Protein AF-A0A098BYP7-F1 (afdb_monomer_lite)

Organism: NCBI:txid1562970

pLDDT: mean 84.36, std 14.42, range [38.62, 94.69]

Secondary structure (DSSP, 8-state):
--------HHHHHHHHHHHHTT--HHHHHHHHT--HHHHHHHHHHHHHHHHTT-

Radius of gyration: 11.53 Å; chains: 1; bounding box: 30×24×28 Å

Foldseek 3Di:
DDPPPPCDPVNLVVLLVCVVVVNDLVVSCVVNVHDSVSNVVSNVVVVVVVVVVD

Sequence (54 aa):
MEKKKNVTSKIKVEIVLSLLRGEDIELISRKYGVTLSDINHWRDQFIESSIEGF

Structure (mmCIF, N/CA/C/O backbone):
data_AF-A0A098BYP7-F1
#
_entry.id   AF-A0A098BYP7-F1
#
loop_
_atom_site.group_PDB
_atom_site.id
_atom_site.type_symbol
_atom_site.label_atom_id
_atom_site.label_alt_id
_atom_site.label_comp_id
_atom_site.label_asym_id
_atom_site.label_entity_id
_atom_site.label_seq_id
_atom_site.pdbx_PDB_ins_code
_atom_site.Cartn_x
_atom_site.Cartn_y
_atom_site.Cartn_z
_atom_site.occupancy
_atom_site.B_iso_or_equiv
_atom_site.auth_seq_id
_atom_site.auth_comp_id
_atom_site.auth_asym_id
_atom_site.auth_atom_id
_atom_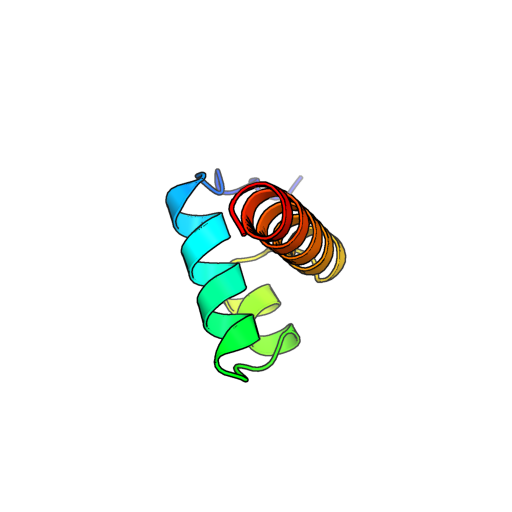site.pdbx_PDB_model_num
ATOM 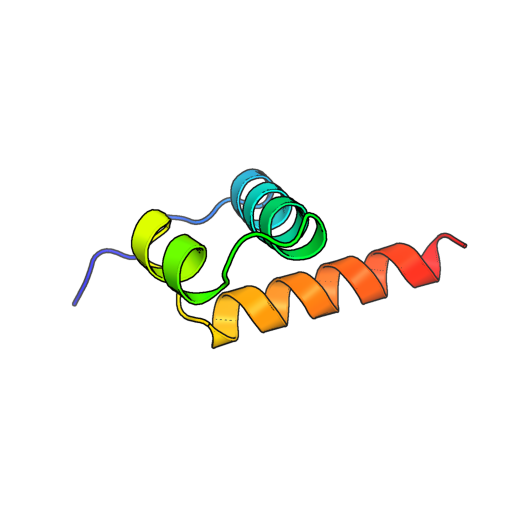1 N N . MET A 1 1 ? -17.707 -0.294 13.668 1.00 38.62 1 MET A N 1
ATOM 2 C CA . MET A 1 1 ? -16.904 0.808 13.096 1.00 38.62 1 MET A CA 1
ATOM 3 C C . MET A 1 1 ? -15.470 0.613 13.545 1.00 38.62 1 MET A C 1
ATOM 5 O O . MET A 1 1 ? -15.119 0.958 14.668 1.00 38.62 1 MET A O 1
ATOM 9 N N . GLU A 1 2 ? -14.691 -0.083 12.726 1.00 46.41 2 GLU A N 1
ATOM 10 C CA . GLU A 1 2 ? -13.315 -0.457 13.044 1.00 46.41 2 GLU A CA 1
ATOM 11 C C . GLU A 1 2 ? -12.432 0.790 13.132 1.00 46.41 2 GLU A C 1
ATOM 13 O O . GLU A 1 2 ? -12.536 1.716 12.325 1.00 46.41 2 GLU A O 1
ATOM 18 N N . LYS A 1 3 ? -11.601 0.837 14.177 1.00 49.12 3 LYS A N 1
ATOM 19 C CA . LYS A 1 3 ? -10.683 1.940 14.452 1.00 49.12 3 LYS A CA 1
ATOM 20 C C . LYS A 1 3 ? -9.723 2.068 13.269 1.00 49.12 3 LYS A C 1
ATOM 22 O O . LYS A 1 3 ? -8.805 1.260 13.154 1.00 49.12 3 LYS A O 1
ATOM 27 N N . LYS A 1 4 ? -9.904 3.084 12.419 1.00 54.81 4 LYS A N 1
ATOM 28 C CA . LYS A 1 4 ? -8.884 3.500 11.447 1.00 54.81 4 LYS A CA 1
ATOM 29 C C . LYS A 1 4 ? -7.619 3.837 12.238 1.00 54.81 4 LYS A C 1
ATOM 31 O O . LYS A 1 4 ? -7.521 4.908 12.831 1.00 54.81 4 LYS A O 1
ATOM 36 N N . LYS A 1 5 ? -6.674 2.895 12.319 1.00 59.84 5 LYS A N 1
ATOM 37 C CA . LYS A 1 5 ? -5.315 3.193 12.772 1.00 59.84 5 LYS A CA 1
ATOM 38 C C . LYS A 1 5 ? -4.799 4.282 11.835 1.00 59.84 5 LYS A C 1
ATOM 40 O O . LYS A 1 5 ? -4.863 4.120 10.621 1.00 59.84 5 LYS A O 1
ATOM 45 N N . ASN A 1 6 ? -4.367 5.410 12.387 1.00 68.62 6 ASN A N 1
ATOM 46 C CA . ASN A 1 6 ? -3.891 6.531 11.584 1.00 68.62 6 ASN A CA 1
ATOM 47 C C . ASN A 1 6 ? -2.633 6.101 10.818 1.00 68.62 6 ASN A C 1
ATOM 49 O O . ASN A 1 6 ? -1.547 6.027 11.393 1.00 68.62 6 ASN A O 1
ATOM 53 N N . VAL A 1 7 ? -2.783 5.789 9.530 1.00 78.00 7 VAL A N 1
ATOM 54 C CA . VAL A 1 7 ? -1.656 5.482 8.646 1.00 78.00 7 VAL A CA 1
ATOM 55 C C . VAL A 1 7 ? -0.969 6.801 8.309 1.00 78.00 7 VAL A C 1
ATOM 57 O O . VAL A 1 7 ? -1.468 7.598 7.513 1.00 78.00 7 VAL A O 1
ATOM 60 N N . THR A 1 8 ? 0.160 7.058 8.964 1.00 85.19 8 THR A N 1
ATOM 61 C CA . THR A 1 8 ? 0.965 8.261 8.727 1.00 85.19 8 THR A CA 1
ATOM 62 C C . THR A 1 8 ? 1.697 8.171 7.389 1.00 85.19 8 THR A C 1
ATOM 64 O O . THR A 1 8 ? 1.900 7.080 6.857 1.00 85.19 8 THR A O 1
ATOM 67 N N . SER A 1 9 ? 2.153 9.308 6.855 1.00 85.06 9 SER A N 1
ATOM 68 C CA . SER A 1 9 ? 2.907 9.347 5.592 1.00 85.06 9 SER A CA 1
ATOM 69 C C . SER A 1 9 ? 4.144 8.442 5.608 1.00 85.06 9 SER A C 1
ATOM 71 O O . SER A 1 9 ? 4.449 7.824 4.596 1.00 85.06 9 SER A O 1
ATOM 73 N N . LYS A 1 10 ? 4.807 8.279 6.766 1.00 87.69 10 LYS A N 1
ATOM 74 C CA . LYS A 1 10 ? 5.929 7.336 6.924 1.00 87.69 10 LYS A CA 1
ATOM 75 C C . LYS A 1 10 ? 5.499 5.882 6.708 1.00 87.69 10 LYS A C 1
ATOM 77 O O . LYS A 1 10 ? 6.144 5.172 5.949 1.00 87.69 10 LYS A O 1
ATOM 82 N N . ILE A 1 11 ? 4.380 5.470 7.310 1.00 89.94 11 ILE A N 1
ATOM 83 C CA . ILE A 1 11 ? 3.868 4.098 7.171 1.00 89.94 11 ILE A CA 1
ATOM 84 C C . ILE A 1 11 ? 3.423 3.827 5.730 1.00 89.94 11 ILE A C 1
ATOM 86 O O . ILE A 1 11 ? 3.685 2.746 5.214 1.00 89.94 11 ILE A O 1
ATOM 90 N N . LYS A 1 12 ? 2.798 4.801 5.053 1.00 90.50 12 LYS A N 1
ATOM 91 C CA . LYS A 1 12 ? 2.428 4.657 3.632 1.00 90.50 12 LYS A CA 1
ATOM 92 C C . LYS A 1 12 ? 3.655 4.387 2.761 1.00 90.50 12 LYS A C 1
ATOM 94 O O . LYS A 1 12 ? 3.627 3.475 1.942 1.00 90.50 12 LYS A O 1
ATOM 99 N N . VAL A 1 13 ? 4.737 5.140 2.975 1.00 90.62 13 VAL A N 1
ATOM 100 C CA . VAL A 1 13 ? 6.002 4.944 2.253 1.00 90.62 13 VAL A CA 1
ATOM 101 C C . VAL A 1 13 ? 6.594 3.567 2.550 1.00 90.62 13 VAL A C 1
ATOM 103 O O . VAL A 1 13 ? 6.984 2.872 1.620 1.00 90.62 13 VAL A O 1
ATOM 106 N N . GLU A 1 14 ? 6.613 3.123 3.810 1.00 92.94 14 GLU A N 1
ATOM 107 C CA . GLU A 1 14 ? 7.078 1.769 4.150 1.00 92.94 14 G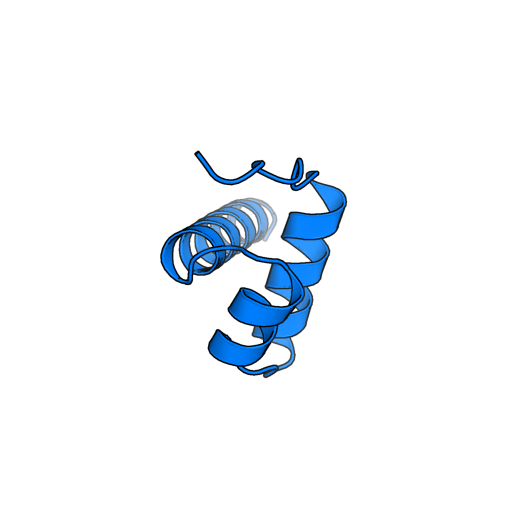LU A CA 1
ATOM 108 C C . GLU A 1 14 ? 6.265 0.675 3.448 1.00 92.94 14 GLU A C 1
ATOM 110 O O . GLU A 1 14 ? 6.848 -0.243 2.877 1.00 92.94 14 GLU A O 1
ATOM 115 N N . ILE A 1 15 ? 4.935 0.802 3.436 1.00 94.06 15 ILE A N 1
ATOM 116 C CA . ILE A 1 15 ? 4.018 -0.125 2.760 1.00 94.06 15 ILE A CA 1
ATOM 117 C C . ILE A 1 15 ? 4.330 -0.216 1.263 1.00 94.06 15 ILE A C 1
ATOM 119 O O . ILE A 1 15 ? 4.472 -1.317 0.727 1.00 94.06 15 ILE A O 1
ATOM 123 N N . VAL A 1 16 ? 4.479 0.929 0.592 1.00 93.06 16 VAL A N 1
ATOM 124 C CA . VAL A 1 16 ? 4.795 0.974 -0.841 1.00 93.06 16 VAL A CA 1
ATOM 125 C C . VAL A 1 16 ? 6.187 0.403 -1.114 1.00 93.06 16 VAL A C 1
ATOM 127 O O . VAL A 1 16 ? 6.353 -0.376 -2.047 1.00 93.06 16 VAL A O 1
ATOM 130 N N . LEU A 1 17 ? 7.186 0.709 -0.282 1.00 93.06 17 LEU A N 1
ATOM 131 C CA . LEU A 1 17 ? 8.533 0.152 -0.433 1.00 93.06 17 LEU A CA 1
ATOM 132 C C . LEU A 1 17 ? 8.582 -1.363 -0.200 1.00 93.06 17 LEU A C 1
ATOM 134 O O . LEU A 1 17 ? 9.387 -2.033 -0.843 1.00 93.06 17 LEU A O 1
ATOM 138 N N . SER A 1 18 ? 7.778 -1.904 0.718 1.00 93.44 18 SER A N 1
ATOM 139 C CA . SER A 1 18 ? 7.620 -3.356 0.892 1.00 93.44 18 SER A CA 1
ATOM 140 C C . SER A 1 18 ? 7.016 -3.987 -0.363 1.00 93.44 18 SER A C 1
ATOM 142 O O . SER A 1 18 ? 7.563 -4.962 -0.876 1.00 93.44 18 SER A O 1
ATOM 144 N N . LEU A 1 19 ? 5.961 -3.381 -0.920 1.00 93.50 19 LEU A N 1
ATOM 145 C CA . LEU A 1 19 ? 5.340 -3.846 -2.162 1.00 93.50 19 LEU A CA 1
ATOM 146 C C . LEU A 1 19 ? 6.331 -3.836 -3.340 1.00 93.50 19 LEU A C 1
ATOM 148 O O . LEU A 1 19 ? 6.444 -4.822 -4.061 1.00 93.50 19 LEU A O 1
ATOM 152 N N . LEU A 1 20 ? 7.093 -2.751 -3.516 1.00 90.44 20 LEU A N 1
ATOM 153 C CA . LEU A 1 20 ? 8.098 -2.625 -4.584 1.00 90.44 20 LEU A CA 1
ATOM 154 C C . LEU A 1 20 ? 9.284 -3.589 -4.417 1.00 90.44 20 LEU A C 1
ATOM 156 O O . LEU A 1 20 ? 9.925 -3.946 -5.401 1.00 90.44 20 LEU A O 1
ATOM 160 N N . ARG A 1 21 ? 9.569 -4.038 -3.188 1.00 93.00 21 ARG A N 1
ATOM 161 C CA . ARG A 1 21 ? 10.553 -5.097 -2.903 1.00 93.00 21 ARG A CA 1
ATOM 162 C C . ARG A 1 21 ? 10.040 -6.507 -3.221 1.00 93.00 21 ARG A C 1
ATOM 164 O O . ARG A 1 21 ? 10.813 -7.455 -3.106 1.00 93.00 21 ARG A O 1
ATOM 171 N N . GLY A 1 22 ? 8.775 -6.647 -3.623 1.00 94.38 22 GLY A N 1
ATOM 172 C CA . GLY A 1 22 ? 8.145 -7.925 -3.959 1.00 94.38 22 GLY A CA 1
ATOM 173 C C . GLY A 1 22 ? 7.447 -8.615 -2.785 1.00 94.38 22 GLY A C 1
ATOM 174 O O . GLY A 1 22 ? 7.149 -9.803 -2.878 1.00 94.38 22 GLY A O 1
ATOM 175 N N . GLU A 1 23 ? 7.199 -7.910 -1.677 1.00 94.44 23 GLU A N 1
ATOM 176 C CA . GLU A 1 23 ? 6.378 -8.438 -0.584 1.00 94.44 23 GLU A CA 1
ATOM 177 C C . GLU A 1 23 ? 4.906 -8.543 -1.032 1.00 94.44 23 GLU A C 1
ATOM 179 O O . GLU A 1 23 ? 4.400 -7.694 -1.771 1.00 94.44 23 GLU A O 1
ATOM 184 N N . ASP A 1 24 ? 4.221 -9.605 -0.604 1.00 94.69 24 ASP A N 1
ATOM 185 C CA . ASP A 1 24 ? 2.854 -9.900 -1.035 1.00 94.69 24 ASP A CA 1
ATOM 186 C C . ASP A 1 24 ? 1.842 -8.866 -0.509 1.00 94.69 24 ASP A C 1
ATOM 188 O O . ASP A 1 24 ? 1.809 -8.525 0.678 1.00 94.69 24 ASP A O 1
ATOM 192 N N . ILE A 1 25 ? 0.981 -8.379 -1.403 1.00 92.38 25 ILE A N 1
ATOM 193 C CA . ILE A 1 25 ? 0.035 -7.303 -1.099 1.00 92.38 25 ILE A CA 1
ATOM 194 C C . ILE A 1 25 ? -1.035 -7.716 -0.077 1.00 92.38 25 ILE A C 1
ATOM 196 O O . ILE A 1 25 ? -1.476 -6.878 0.716 1.00 92.38 25 ILE A O 1
ATOM 200 N N . GLU A 1 26 ? -1.437 -8.990 -0.039 1.00 93.44 26 GLU A N 1
ATOM 201 C CA . GLU A 1 26 ? -2.397 -9.490 0.947 1.00 93.44 26 GLU A CA 1
ATOM 202 C C . GLU A 1 26 ? -1.759 -9.594 2.336 1.00 93.44 26 GLU A C 1
ATOM 204 O O . GLU A 1 26 ? -2.396 -9.249 3.338 1.00 93.44 26 GLU A O 1
ATOM 209 N N . LEU A 1 27 ? -0.488 -10.008 2.415 1.00 94.19 27 LEU A N 1
ATOM 210 C CA . LEU A 1 27 ? 0.271 -10.009 3.671 1.00 94.19 27 LEU A CA 1
ATOM 211 C C . LEU A 1 27 ? 0.416 -8.593 4.236 1.00 94.19 27 LEU A C 1
ATOM 213 O O . LEU A 1 27 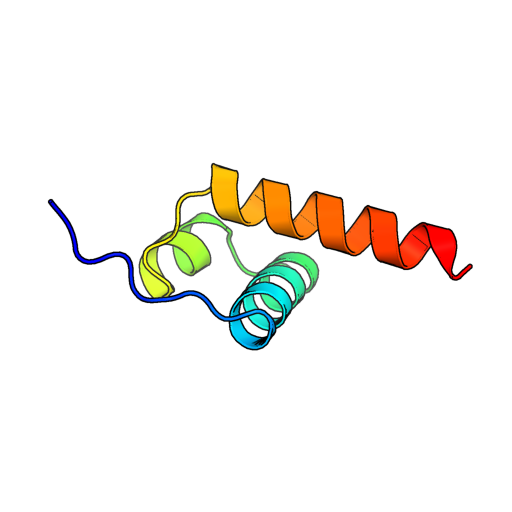? 0.147 -8.371 5.422 1.00 94.19 27 LEU A O 1
ATOM 217 N N . ILE A 1 28 ? 0.769 -7.625 3.389 1.00 93.12 28 ILE A N 1
ATOM 218 C CA . ILE A 1 28 ? 0.865 -6.209 3.764 1.00 93.12 28 ILE A CA 1
ATOM 219 C C . ILE A 1 28 ? -0.499 -5.691 4.245 1.00 93.12 28 ILE A C 1
ATOM 221 O O . ILE A 1 28 ? -0.594 -5.091 5.318 1.00 93.12 28 ILE A O 1
ATOM 225 N N . SER A 1 29 ? -1.570 -5.967 3.498 1.00 91.50 29 SER A N 1
ATOM 226 C CA . SER A 1 29 ? -2.937 -5.569 3.854 1.00 91.50 29 SER A CA 1
ATOM 227 C C . SER A 1 29 ? -3.323 -6.046 5.256 1.00 91.50 29 SER A C 1
ATOM 229 O O . SER A 1 29 ? -3.746 -5.242 6.091 1.00 91.50 29 SER A O 1
ATOM 231 N N . ARG A 1 30 ? -3.092 -7.328 5.560 1.00 91.69 30 ARG A N 1
ATOM 232 C CA . ARG A 1 30 ? -3.395 -7.919 6.873 1.00 91.69 30 ARG A CA 1
ATOM 233 C C . ARG A 1 30 ? -2.512 -7.361 7.987 1.00 91.69 30 ARG A C 1
ATOM 235 O O . ARG A 1 30 ? -3.008 -7.084 9.076 1.00 91.69 30 ARG A O 1
ATOM 242 N N . LYS A 1 31 ? -1.218 -7.171 7.719 1.00 90.75 31 LYS A N 1
ATOM 243 C CA . LYS A 1 31 ? -0.236 -6.654 8.6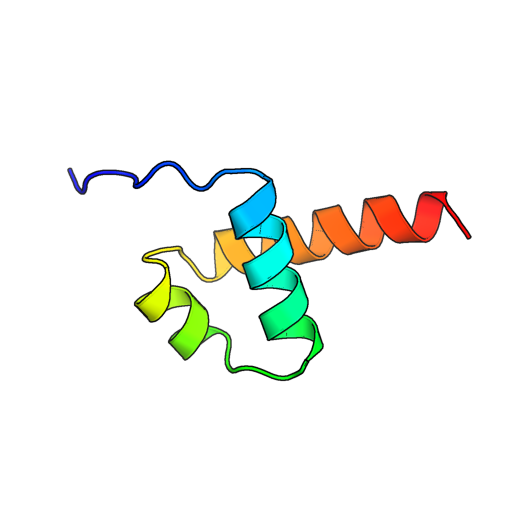85 1.00 90.75 31 LYS A CA 1
ATOM 244 C C . LYS A 1 31 ? -0.564 -5.233 9.134 1.00 90.75 31 LYS A C 1
ATOM 246 O O . LYS A 1 31 ? -0.501 -4.930 10.326 1.00 90.75 31 LYS A O 1
ATOM 251 N N . TYR A 1 32 ? -0.924 -4.368 8.189 1.00 89.12 32 TYR A N 1
ATOM 252 C CA . TYR A 1 32 ? -1.193 -2.956 8.463 1.00 89.12 32 TYR A CA 1
ATOM 253 C C . TYR A 1 32 ? -2.683 -2.651 8.680 1.00 89.12 32 TYR A C 1
ATOM 255 O O . TYR A 1 32 ? -3.010 -1.572 9.176 1.00 89.12 32 TYR A O 1
ATOM 263 N N . GLY A 1 33 ? -3.582 -3.598 8.394 1.00 90.50 33 GLY A N 1
ATOM 264 C CA . GLY A 1 33 ? -5.031 -3.417 8.514 1.00 90.50 33 GLY A CA 1
ATOM 265 C C . GLY A 1 33 ? -5.579 -2.417 7.495 1.00 90.50 33 GLY A C 1
ATOM 266 O O . GLY A 1 33 ? -6.447 -1.612 7.825 1.00 90.50 33 GLY A O 1
ATOM 267 N N . VAL A 1 34 ? -5.017 -2.423 6.287 1.00 90.38 34 VAL A N 1
ATOM 268 C CA . VAL A 1 34 ? -5.338 -1.495 5.191 1.00 90.38 34 VAL A CA 1
ATOM 269 C C . VAL A 1 34 ? -5.880 -2.279 4.008 1.00 90.38 34 VAL A C 1
ATOM 271 O O . VAL A 1 34 ? -5.551 -3.453 3.847 1.00 90.38 34 VAL A O 1
ATOM 274 N N . THR A 1 35 ? -6.710 -1.666 3.169 1.00 92.19 35 THR A N 1
ATOM 275 C CA . THR A 1 35 ? -7.257 -2.375 2.007 1.00 92.19 35 THR A CA 1
ATOM 276 C C . THR A 1 35 ? -6.238 -2.443 0.872 1.00 92.19 35 THR A C 1
ATOM 278 O O . THR A 1 35 ? -5.340 -1.606 0.772 1.00 92.19 35 THR A O 1
ATOM 281 N N . LEU A 1 36 ? -6.390 -3.415 -0.033 1.00 92.56 36 LEU A N 1
ATOM 282 C CA . LEU A 1 36 ? -5.572 -3.473 -1.249 1.00 92.56 36 LEU A CA 1
ATOM 283 C C . LEU A 1 36 ? -5.755 -2.211 -2.107 1.00 92.56 36 LEU A C 1
ATOM 285 O O . LEU A 1 36 ? -4.808 -1.775 -2.760 1.00 92.56 36 LEU A O 1
ATOM 289 N N . SER A 1 37 ? -6.950 -1.612 -2.097 1.00 92.38 37 SER A N 1
ATOM 290 C CA . SER A 1 37 ? -7.233 -0.353 -2.793 1.00 92.38 37 SER A CA 1
ATOM 291 C C . SER A 1 37 ? -6.422 0.809 -2.220 1.00 92.38 37 SER A C 1
ATOM 293 O O . SER A 1 37 ? -5.844 1.567 -2.993 1.00 92.38 37 SER A O 1
ATOM 295 N N . ASP A 1 38 ? -6.309 0.915 -0.890 1.00 91.75 38 ASP A N 1
ATOM 296 C CA . ASP A 1 38 ? -5.460 1.924 -0.240 1.00 91.75 38 ASP A CA 1
ATOM 297 C C . ASP A 1 38 ? -3.985 1.745 -0.629 1.00 91.75 38 ASP A C 1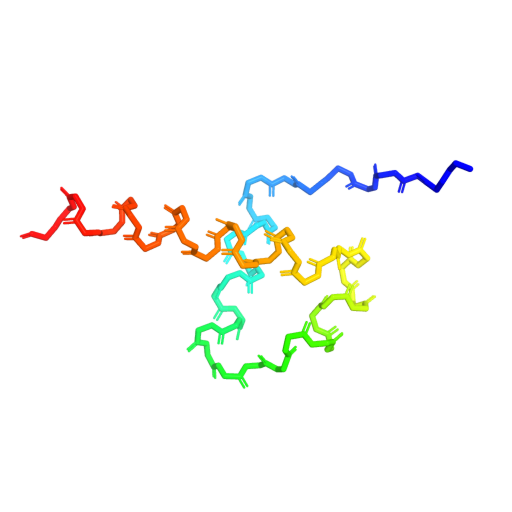
ATOM 299 O O . ASP A 1 38 ? -3.306 2.715 -0.964 1.00 91.75 38 ASP A O 1
ATOM 303 N N . ILE A 1 39 ? -3.499 0.497 -0.627 1.00 92.62 39 ILE A N 1
ATOM 304 C CA . ILE A 1 39 ? -2.111 0.176 -0.987 1.00 92.62 39 ILE A CA 1
ATOM 305 C C . ILE A 1 39 ? -1.821 0.551 -2.446 1.00 92.62 39 ILE A C 1
ATOM 307 O O . ILE A 1 39 ? -0.809 1.198 -2.715 1.00 92.62 39 ILE A O 1
ATOM 311 N N . ASN A 1 40 ? -2.699 0.171 -3.384 1.00 92.38 40 ASN A N 1
ATOM 312 C CA . ASN A 1 40 ? -2.538 0.533 -4.796 1.00 92.38 40 ASN A CA 1
ATOM 313 C C . ASN A 1 40 ? -2.550 2.053 -4.977 1.00 92.38 40 ASN A C 1
ATOM 315 O O . ASN A 1 40 ? -1.661 2.585 -5.631 1.00 92.38 40 ASN A O 1
ATOM 319 N N . HIS A 1 41 ? -3.475 2.756 -4.320 1.00 92.94 41 HIS A N 1
ATOM 320 C CA . HIS A 1 41 ? -3.535 4.212 -4.387 1.00 92.94 41 HIS A CA 1
ATOM 321 C C . HIS A 1 41 ? -2.229 4.870 -3.917 1.00 92.94 41 HIS A C 1
ATOM 323 O O . HIS A 1 41 ? -1.722 5.773 -4.577 1.00 92.94 41 HIS A O 1
ATOM 329 N N . TRP A 1 42 ? -1.636 4.407 -2.811 1.00 93.00 42 TRP A N 1
ATOM 330 C CA . TRP A 1 42 ? -0.352 4.947 -2.346 1.00 93.00 42 TRP A CA 1
ATOM 331 C C . TRP A 1 42 ? 0.814 4.591 -3.265 1.00 93.00 42 TRP A C 1
ATOM 333 O O . TRP A 1 42 ? 1.725 5.404 -3.401 1.00 93.00 42 TRP A O 1
ATOM 343 N N . ARG A 1 43 ? 0.796 3.413 -3.904 1.00 91.75 43 ARG A N 1
ATOM 344 C CA . ARG A 1 43 ? 1.789 3.049 -4.924 1.00 91.75 43 ARG A CA 1
ATOM 345 C C . ARG A 1 43 ? 1.721 4.015 -6.099 1.00 91.75 43 ARG A C 1
ATOM 347 O O . ARG A 1 43 ? 2.759 4.517 -6.511 1.00 91.75 43 ARG A O 1
ATOM 354 N N . ASP A 1 44 ? 0.523 4.276 -6.609 1.00 92.12 44 ASP A N 1
ATOM 355 C CA . ASP A 1 44 ? 0.334 5.151 -7.764 1.00 92.12 44 ASP A CA 1
ATOM 356 C C . ASP A 1 44 ? 0.782 6.581 -7.424 1.00 92.12 44 ASP A C 1
ATOM 358 O O . ASP A 1 44 ? 1.639 7.120 -8.117 1.00 92.12 44 ASP A O 1
ATOM 362 N N . GLN A 1 45 ? 0.371 7.117 -6.265 1.00 90.38 45 GLN A N 1
ATOM 363 C CA . GLN A 1 45 ? 0.843 8.421 -5.773 1.00 90.38 45 GLN A CA 1
ATOM 364 C C . GLN A 1 45 ? 2.373 8.493 -5.616 1.00 90.38 45 GLN A C 1
ATOM 366 O O . GLN A 1 45 ? 2.984 9.524 -5.894 1.00 90.38 45 GLN A O 1
ATOM 371 N N . PHE A 1 46 ? 3.005 7.416 -5.139 1.00 89.31 46 PHE A N 1
ATOM 372 C CA . PHE A 1 46 ? 4.458 7.353 -4.977 1.00 89.31 46 PHE A CA 1
ATOM 373 C C . PHE A 1 46 ? 5.181 7.334 -6.326 1.00 89.31 46 PHE A C 1
ATOM 375 O O . PHE A 1 46 ? 6.201 8.008 -6.479 1.00 89.31 46 PHE A O 1
ATOM 382 N N . ILE A 1 47 ? 4.662 6.574 -7.295 1.00 87.56 47 ILE A N 1
ATOM 383 C CA . ILE A 1 47 ? 5.218 6.531 -8.646 1.00 87.56 47 ILE A CA 1
ATOM 384 C C . ILE A 1 47 ? 5.048 7.895 -9.302 1.00 87.56 47 ILE A C 1
ATOM 386 O O . ILE A 1 47 ? 6.060 8.440 -9.716 1.00 87.56 47 ILE A O 1
ATOM 390 N N . GLU A 1 48 ? 3.844 8.478 -9.312 1.00 89.12 48 GLU A N 1
ATOM 391 C CA . GLU A 1 48 ? 3.567 9.819 -9.858 1.00 89.12 48 GLU A CA 1
ATOM 392 C C . GLU A 1 48 ? 4.524 10.878 -9.296 1.00 89.12 48 GLU A C 1
ATOM 394 O O . GLU A 1 48 ? 5.181 11.587 -10.053 1.00 89.12 48 GLU A O 1
ATOM 399 N N . SER A 1 49 ? 4.713 10.904 -7.975 1.00 82.94 49 SER A N 1
ATOM 400 C CA . SER A 1 49 ? 5.663 11.825 -7.344 1.00 82.94 49 SER A CA 1
ATOM 401 C C . SER A 1 49 ? 7.132 11.530 -7.686 1.00 82.94 49 SER A C 1
ATOM 403 O O . SER A 1 49 ? 7.969 12.418 -7.534 1.00 82.94 49 SER A O 1
ATOM 405 N N . SER A 1 50 ? 7.473 10.303 -8.091 1.00 71.69 50 SER A N 1
ATOM 406 C CA . SER A 1 50 ? 8.839 9.921 -8.480 1.00 71.69 50 SER A CA 1
ATOM 407 C C . SER A 1 50 ? 9.139 10.233 -9.949 1.00 71.69 50 SER A C 1
ATOM 409 O O . SER A 1 50 ? 10.276 10.571 -10.264 1.00 71.69 50 SER A O 1
ATOM 411 N N . ILE A 1 51 ? 8.144 10.147 -10.845 1.00 74.00 51 ILE A N 1
ATOM 412 C CA . ILE A 1 51 ? 8.297 10.510 -12.270 1.00 74.00 51 ILE A CA 1
ATOM 413 C C . ILE A 1 51 ? 8.432 12.022 -12.465 1.00 74.00 51 ILE A C 1
ATOM 415 O O . ILE A 1 51 ? 9.092 12.442 -13.404 1.00 74.00 51 ILE A O 1
ATOM 419 N N . GLU A 1 52 ? 7.863 12.844 -11.580 1.00 70.50 52 GLU A N 1
ATOM 420 C CA . GLU A 1 52 ? 8.045 14.305 -11.627 1.00 70.50 52 GLU A CA 1
ATOM 421 C C . GLU A 1 52 ? 9.473 14.763 -11.265 1.00 70.50 52 GLU A C 1
ATOM 423 O O . GLU A 1 52 ? 9.827 15.919 -11.496 1.00 70.50 52 GLU A O 1
ATOM 428 N N . GLY A 1 53 ? 10.296 13.879 -10.690 1.00 58.06 53 GLY A N 1
ATOM 429 C CA . GLY A 1 53 ? 11.669 14.173 -10.266 1.00 58.06 53 GLY A CA 1
ATOM 430 C C . GLY A 1 53 ? 12.775 13.594 -11.155 1.00 58.06 53 GLY A C 1
ATOM 431 O O . GLY A 1 53 ? 13.943 13.729 -10.785 1.00 58.06 53 GLY A O 1
ATOM 432 N N . PHE A 1 54 ? 12.431 12.933 -12.267 1.00 49.59 54 PHE A N 1
ATOM 433 C CA . PHE A 1 54 ? 13.374 12.335 -13.223 1.00 49.59 54 PHE A CA 1
ATOM 434 C C . PHE A 1 54 ? 13.448 13.163 -14.510 1.00 49.59 54 PHE A C 1
ATOM 436 O O . PHE A 1 54 ? 14.582 13.407 -14.982 1.00 49.59 54 PHE A O 1
#

InterPro domains:
  IPR010921 Trp repressor/replication initiator [SSF48295] (1-54)